Protein AF-A0A0K0FQ48-F1 (afdb_monomer)

Structure (mmCIF, N/CA/C/O backbone):
data_AF-A0A0K0FQ48-F1
#
_entry.id   AF-A0A0K0FQ48-F1
#
loop_
_atom_site.group_PDB
_atom_site.id
_atom_site.type_symbol
_atom_site.label_atom_id
_atom_site.label_alt_id
_atom_site.label_comp_id
_atom_site.label_asym_id
_atom_site.label_entity_id
_atom_site.label_seq_id
_atom_site.pdbx_PDB_ins_code
_atom_site.Cartn_x
_atom_site.Cartn_y
_atom_site.Cartn_z
_atom_site.occupancy
_atom_site.B_iso_or_equiv
_atom_site.auth_seq_id
_atom_site.auth_comp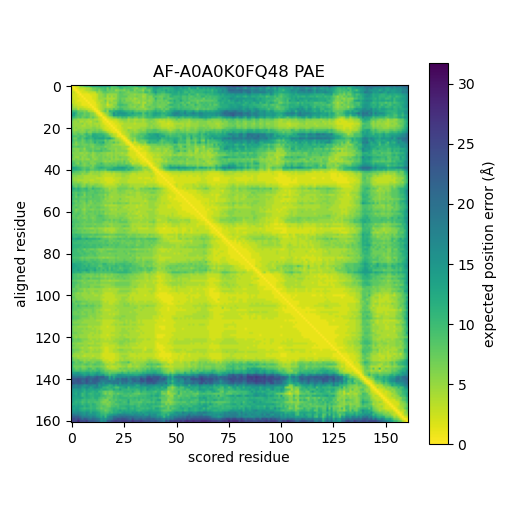_id
_atom_site.auth_asym_id
_atom_site.auth_atom_id
_atom_site.pdbx_PDB_model_num
ATOM 1 N N . MET A 1 1 ? -2.497 21.178 -16.251 1.00 57.34 1 MET A N 1
ATOM 2 C CA . MET A 1 1 ? -3.929 20.963 -16.575 1.00 57.34 1 MET A CA 1
ATOM 3 C C . MET A 1 1 ? -4.327 19.484 -16.532 1.00 57.34 1 MET A C 1
ATOM 5 O O . MET A 1 1 ? -5.265 19.163 -15.820 1.00 57.34 1 MET A O 1
ATOM 9 N N . PHE A 1 2 ? -3.605 18.572 -17.204 1.00 63.22 2 PHE A N 1
ATOM 10 C CA . PHE A 1 2 ? -3.933 17.132 -17.211 1.00 63.22 2 PHE A CA 1
ATOM 11 C C . PHE A 1 2 ? -3.853 16.454 -15.827 1.00 63.22 2 PHE A C 1
ATOM 13 O O . PHE A 1 2 ? -4.798 15.783 -15.430 1.00 63.22 2 PHE A O 1
ATOM 20 N N . GLN A 1 3 ? -2.781 16.683 -15.054 1.00 63.16 3 GLN A N 1
ATOM 21 C CA . GLN A 1 3 ? -2.635 16.107 -13.704 1.00 63.16 3 GLN A CA 1
ATOM 22 C C . GLN A 1 3 ? -3.753 16.550 -12.747 1.00 63.16 3 GLN A C 1
ATOM 24 O O . GLN A 1 3 ? -4.297 15.718 -12.036 1.00 63.16 3 GLN A O 1
ATOM 29 N N . VAL A 1 4 ? -4.143 17.830 -12.781 1.00 62.81 4 VAL A N 1
ATOM 30 C CA . VAL A 1 4 ? -5.239 18.371 -11.954 1.00 62.81 4 VAL A CA 1
ATOM 31 C C . VAL A 1 4 ? -6.559 17.673 -12.273 1.00 62.81 4 VAL A C 1
ATOM 33 O O . VAL A 1 4 ? -7.275 17.272 -11.365 1.00 62.81 4 VAL A O 1
ATOM 36 N N . ARG A 1 5 ? -6.856 17.451 -13.559 1.00 69.31 5 ARG A N 1
ATOM 37 C CA . ARG A 1 5 ? -8.058 16.718 -13.966 1.00 69.31 5 ARG A CA 1
ATOM 38 C C . ARG A 1 5 ? -8.032 15.257 -13.513 1.00 69.31 5 ARG A C 1
ATOM 40 O O . ARG A 1 5 ? -9.043 14.770 -13.031 1.00 69.31 5 ARG A O 1
ATOM 47 N N . CYS A 1 6 ? -6.876 14.596 -13.597 1.00 69.94 6 CYS A N 1
ATOM 48 C CA . CYS A 1 6 ? -6.720 13.227 -13.101 1.00 69.94 6 CYS A CA 1
ATOM 49 C C . CYS A 1 6 ? -6.952 13.135 -11.588 1.00 69.94 6 CYS A C 1
ATOM 51 O O . CYS A 1 6 ? -7.587 12.195 -11.132 1.00 69.94 6 CYS A O 1
ATOM 53 N N . ILE A 1 7 ? -6.452 14.106 -10.818 1.00 68.88 7 ILE A N 1
ATOM 54 C CA . ILE A 1 7 ? -6.664 14.172 -9.365 1.00 68.88 7 ILE A CA 1
ATOM 55 C C . ILE A 1 7 ? -8.152 14.359 -9.057 1.00 68.88 7 ILE A C 1
ATOM 57 O O . ILE A 1 7 ? -8.695 13.615 -8.251 1.00 68.88 7 ILE A O 1
ATOM 61 N N . ILE A 1 8 ? -8.828 15.287 -9.746 1.00 65.94 8 ILE A N 1
ATOM 62 C CA . ILE A 1 8 ? -10.273 15.510 -9.578 1.00 65.94 8 ILE A CA 1
ATOM 63 C C . ILE A 1 8 ? -11.059 14.231 -9.876 1.00 65.94 8 ILE A C 1
ATOM 65 O O . ILE A 1 8 ? -11.938 13.870 -9.100 1.00 65.94 8 ILE A O 1
ATOM 69 N N . GLU A 1 9 ? -10.738 13.527 -10.964 1.00 73.12 9 GLU A N 1
ATOM 70 C CA . GLU A 1 9 ? -11.396 12.263 -11.310 1.00 73.12 9 GLU A CA 1
ATOM 71 C C . GLU A 1 9 ? -11.110 11.167 -10.268 1.00 73.12 9 GLU A C 1
ATOM 73 O O . GLU A 1 9 ? -12.034 10.471 -9.865 1.00 73.12 9 GLU A O 1
ATOM 78 N N . LEU A 1 10 ? -9.876 11.058 -9.758 1.00 72.38 10 LEU A N 1
ATOM 79 C CA . LEU A 1 10 ? -9.510 10.091 -8.711 1.00 72.38 10 LEU A CA 1
ATOM 80 C C . LEU A 1 10 ? -10.203 10.346 -7.366 1.00 72.38 10 LEU A C 1
ATOM 82 O O . LEU A 1 10 ? -10.527 9.385 -6.669 1.00 72.38 10 LEU A O 1
ATOM 86 N N . ILE A 1 11 ? -10.414 11.614 -7.010 1.00 69.19 11 ILE A N 1
ATOM 87 C CA . ILE A 1 11 ? -11.143 12.013 -5.797 1.00 69.19 11 ILE A CA 1
ATOM 88 C C . ILE A 1 11 ? -12.652 11.811 -5.985 1.00 69.19 11 ILE A C 1
ATOM 90 O O . ILE A 1 11 ? -13.333 11.366 -5.067 1.00 69.19 11 ILE A O 1
ATOM 94 N N . SER A 1 12 ? -13.178 12.131 -7.171 1.00 70.38 12 SER A N 1
ATOM 95 C CA . SER A 1 12 ? -14.620 12.066 -7.453 1.00 70.38 12 SER A CA 1
ATOM 96 C C . SER A 1 12 ? -15.127 10.637 -7.653 1.00 70.38 12 SER A C 1
ATOM 98 O O . SER A 1 12 ? -16.304 10.369 -7.421 1.00 70.38 12 SER A O 1
ATOM 100 N N . ASP A 1 13 ? -14.268 9.723 -8.109 1.00 71.00 13 ASP A N 1
ATOM 101 C CA . ASP A 1 13 ? -14.624 8.325 -8.334 1.00 71.00 13 ASP A CA 1
ATOM 102 C C . ASP A 1 13 ? -14.425 7.489 -7.062 1.00 71.00 13 ASP A C 1
ATOM 104 O O . ASP A 1 13 ? -13.320 7.034 -6.745 1.00 71.00 13 ASP A O 1
ATOM 108 N N . VAL A 1 14 ? -15.522 7.300 -6.327 1.00 62.50 14 VAL A N 1
ATOM 109 C CA . VAL A 1 14 ? -15.552 6.536 -5.070 1.00 62.50 14 VAL A CA 1
ATOM 110 C C . VAL A 1 14 ? -15.706 5.026 -5.324 1.00 62.50 14 VAL A C 1
ATOM 112 O O . VAL A 1 14 ? -15.159 4.223 -4.572 1.00 62.50 14 VAL A O 1
ATOM 115 N N . ASP A 1 15 ? -16.361 4.626 -6.422 1.00 67.00 15 ASP A N 1
ATOM 116 C CA . ASP A 1 15 ? -16.745 3.223 -6.678 1.00 67.00 15 ASP A CA 1
ATOM 117 C C . ASP A 1 15 ? -16.064 2.596 -7.912 1.00 67.00 15 ASP A C 1
ATOM 119 O O . ASP A 1 15 ? -15.967 1.364 -8.057 1.00 67.00 15 ASP A O 1
ATOM 123 N N . GLY A 1 16 ? -15.564 3.418 -8.832 1.00 73.81 16 GLY A N 1
ATOM 124 C CA . GLY A 1 16 ? -14.989 2.979 -10.095 1.00 73.81 16 GLY A CA 1
ATOM 125 C C . GLY A 1 16 ? -13.526 2.549 -10.005 1.00 73.81 16 GLY A C 1
ATOM 126 O O . GLY A 1 16 ? -12.950 2.303 -8.944 1.00 73.81 16 GLY A O 1
ATOM 127 N N . SER A 1 17 ? -12.936 2.288 -11.167 1.00 78.56 17 SER A N 1
ATOM 128 C CA . SER A 1 17 ? -11.525 1.933 -11.314 1.00 78.56 17 SER A CA 1
ATOM 129 C C . SER A 1 17 ? -10.937 2.801 -12.408 1.00 78.56 17 SER A C 1
ATOM 131 O O . SER A 1 17 ? -11.395 2.754 -13.548 1.00 78.56 17 SER A O 1
ATOM 133 N N . ILE A 1 18 ? -9.897 3.558 -12.069 1.00 82.06 18 ILE A N 1
ATOM 134 C CA . ILE A 1 18 ? -9.271 4.508 -12.986 1.00 82.06 18 ILE A CA 1
ATOM 135 C C . ILE A 1 18 ? -7.975 3.918 -13.531 1.00 82.06 18 ILE A C 1
ATOM 137 O O . ILE A 1 18 ? -7.102 3.477 -12.782 1.00 82.06 18 ILE A O 1
ATOM 141 N N . PHE A 1 19 ? -7.838 3.934 -14.857 1.00 80.94 19 PHE A N 1
ATOM 142 C CA . PHE A 1 19 ? -6.597 3.580 -15.535 1.00 80.94 19 PHE A CA 1
ATOM 143 C C . PHE A 1 19 ? -5.895 4.842 -16.033 1.00 80.94 19 PHE A C 1
ATOM 145 O O . PHE A 1 19 ? -6.324 5.470 -17.000 1.00 80.94 19 PHE A O 1
ATOM 152 N N . LEU A 1 20 ? -4.799 5.210 -15.369 1.00 78.56 20 LEU A N 1
ATOM 153 C CA . LEU A 1 20 ? -4.059 6.428 -15.675 1.00 78.56 20 LEU A CA 1
ATOM 154 C C . LEU A 1 20 ? -2.898 6.155 -16.645 1.00 78.56 20 LEU A C 1
ATOM 156 O O . LEU A 1 20 ? -1.934 5.462 -16.310 1.00 78.56 20 LEU A O 1
ATOM 160 N N . ILE A 1 21 ? -2.948 6.770 -17.830 1.00 79.38 21 ILE A N 1
ATOM 161 C CA . ILE A 1 21 ? -1.842 6.777 -18.796 1.00 79.38 21 ILE A CA 1
ATOM 162 C C . ILE A 1 21 ? -1.225 8.172 -18.826 1.00 79.38 21 ILE A C 1
ATOM 164 O O . ILE A 1 21 ? -1.854 9.141 -19.236 1.00 79.38 21 ILE A O 1
ATOM 168 N N . VAL A 1 22 ? 0.041 8.258 -18.424 1.00 76.31 22 VAL A N 1
ATOM 169 C CA . VAL A 1 22 ? 0.830 9.497 -18.479 1.00 76.31 22 VAL A CA 1
ATOM 170 C C . VAL A 1 22 ? 2.112 9.233 -19.271 1.00 76.31 22 VAL A C 1
ATOM 172 O O . VAL A 1 22 ? 2.691 8.151 -19.099 1.00 76.31 22 VAL A O 1
ATOM 175 N N . PRO A 1 23 ? 2.606 10.170 -20.097 1.00 75.50 23 PRO A N 1
ATOM 176 C CA . PRO A 1 23 ? 3.935 10.078 -20.697 1.00 75.50 23 PRO A CA 1
ATOM 177 C C . PRO A 1 23 ? 5.045 9.884 -19.652 1.00 75.50 23 PRO A C 1
ATOM 179 O O . PRO A 1 23 ? 4.932 10.284 -18.493 1.00 75.50 23 PRO A O 1
ATOM 182 N N . THR A 1 24 ? 6.130 9.213 -20.030 1.00 70.12 24 THR A N 1
ATOM 183 C CA . THR A 1 24 ? 7.340 9.131 -19.195 1.00 70.12 24 THR A CA 1
ATOM 184 C C . THR A 1 24 ? 7.990 10.505 -19.041 1.00 70.12 24 THR A C 1
ATOM 186 O O . THR A 1 24 ? 7.975 11.293 -19.976 1.00 70.12 24 THR A O 1
ATOM 189 N N . GLY A 1 25 ? 8.569 10.786 -17.870 1.00 66.19 25 GLY A N 1
ATOM 190 C CA . GLY A 1 25 ? 9.168 12.091 -17.554 1.00 66.19 25 GLY A CA 1
ATOM 191 C C . GLY A 1 25 ? 8.208 13.065 -16.868 1.00 66.19 25 GLY A C 1
ATOM 192 O O . GLY A 1 25 ? 8.657 13.978 -16.189 1.00 66.19 25 GLY A O 1
ATOM 193 N N . THR A 1 26 ? 6.899 12.829 -16.948 1.00 67.19 26 THR A N 1
ATOM 194 C CA . THR A 1 26 ? 5.921 13.475 -16.066 1.00 67.19 26 THR A CA 1
ATOM 195 C C . THR A 1 26 ? 5.958 12.809 -14.688 1.00 67.19 26 THR A C 1
ATOM 197 O O . THR A 1 26 ? 6.085 11.583 -14.600 1.00 67.19 26 THR A O 1
ATOM 200 N N . GLU A 1 27 ? 5.830 13.587 -13.611 1.00 68.25 27 GLU A N 1
ATOM 201 C CA . GLU A 1 27 ? 5.703 13.069 -12.242 1.00 68.25 27 GLU A CA 1
ATOM 202 C C . GLU A 1 27 ? 4.388 12.291 -12.089 1.00 68.25 27 GLU A C 1
ATOM 204 O O . GLU A 1 27 ? 3.339 12.836 -11.746 1.00 68.25 27 GLU A O 1
ATOM 209 N N . LYS A 1 28 ? 4.430 10.994 -12.419 1.00 72.88 28 LYS A N 1
ATOM 210 C CA . LYS A 1 28 ? 3.277 10.085 -12.319 1.00 72.88 28 LYS A CA 1
ATOM 211 C C . LYS A 1 28 ? 2.930 9.731 -10.880 1.00 72.88 28 LYS A C 1
ATOM 213 O O . LYS A 1 28 ? 1.831 9.242 -10.657 1.00 72.88 28 LYS A O 1
ATOM 218 N N . SER A 1 29 ? 3.866 9.933 -9.951 1.00 70.94 29 SER A N 1
ATOM 219 C CA . SER A 1 29 ? 3.656 9.674 -8.533 1.00 70.94 29 SER A CA 1
ATOM 220 C C . SER A 1 29 ? 2.689 10.672 -7.911 1.00 70.94 29 SER A C 1
ATOM 222 O O . SER A 1 29 ? 1.765 10.282 -7.206 1.00 70.94 29 SER A O 1
ATOM 224 N N . LEU A 1 30 ? 2.829 11.947 -8.270 1.00 70.56 30 LEU A N 1
ATOM 225 C CA . LEU A 1 30 ? 2.093 13.052 -7.666 1.00 70.56 30 LEU A CA 1
ATOM 226 C C . LEU A 1 30 ? 0.561 12.853 -7.596 1.00 70.56 30 LEU A C 1
ATOM 228 O O . LEU A 1 30 ? 0.010 13.054 -6.517 1.00 70.56 30 LEU A O 1
ATOM 232 N N . PRO A 1 31 ? -0.152 12.422 -8.661 1.00 69.31 31 PRO A N 1
ATOM 233 C CA . PRO A 1 31 ? -1.607 12.304 -8.610 1.00 69.31 31 PRO A CA 1
ATOM 234 C C . PRO A 1 31 ? -2.112 11.305 -7.570 1.00 69.31 31 PRO A C 1
ATOM 236 O O . PRO A 1 31 ? -3.065 11.610 -6.865 1.00 69.31 31 PRO A O 1
ATOM 239 N N . TYR A 1 32 ? -1.490 10.129 -7.447 1.00 72.75 32 TYR A N 1
ATOM 240 C CA . TYR A 1 32 ? -1.969 9.132 -6.489 1.00 72.75 32 TYR A CA 1
ATOM 241 C C . TYR A 1 32 ? -1.476 9.406 -5.066 1.00 72.75 32 TYR A C 1
ATOM 243 O O . TYR A 1 32 ? -2.182 9.064 -4.127 1.00 72.75 32 TYR A O 1
ATOM 251 N N . LEU A 1 33 ? -0.322 10.064 -4.888 1.00 75.56 33 LEU A N 1
ATOM 252 C CA . LEU A 1 33 ? 0.122 10.513 -3.562 1.00 75.56 33 LEU A CA 1
ATOM 253 C C . LEU A 1 33 ? -0.797 11.609 -3.002 1.00 75.56 33 LEU A C 1
ATOM 255 O O . LEU A 1 33 ? -1.113 11.595 -1.819 1.00 75.56 33 LEU A O 1
ATOM 259 N N . LEU A 1 34 ? -1.267 12.529 -3.852 1.00 74.69 34 LEU A N 1
ATOM 260 C CA . LEU A 1 34 ? -2.236 13.551 -3.448 1.00 74.69 34 LEU A CA 1
ATOM 261 C C . LEU A 1 34 ? -3.610 12.956 -3.137 1.00 74.69 34 LEU A C 1
ATOM 263 O O . LEU A 1 34 ? -4.256 13.386 -2.195 1.00 74.69 34 LEU A O 1
ATOM 267 N N . VAL A 1 35 ? -4.047 11.942 -3.882 1.00 74.94 35 VAL A N 1
ATOM 268 C CA . VAL A 1 35 ? -5.320 11.264 -3.593 1.00 74.94 35 VAL A CA 1
ATOM 269 C C . VAL A 1 35 ? -5.264 10.540 -2.252 1.00 74.94 35 VAL A C 1
ATOM 271 O O . VAL A 1 35 ? -6.182 10.701 -1.464 1.00 74.94 35 VAL A O 1
ATOM 274 N N . THR A 1 36 ? -4.170 9.833 -1.950 1.00 75.38 36 THR A N 1
ATOM 275 C CA . THR A 1 36 ? -3.932 9.245 -0.619 1.00 75.38 36 THR A CA 1
ATOM 276 C C . THR A 1 36 ? -4.066 10.282 0.500 1.00 75.38 36 THR A C 1
ATOM 278 O O . THR A 1 36 ? -4.517 9.955 1.590 1.00 75.38 36 THR A O 1
ATOM 281 N N . LYS A 1 37 ? -3.688 11.539 0.240 1.00 74.12 37 LYS A N 1
ATOM 282 C CA . LYS A 1 37 ? -3.788 12.625 1.216 1.00 74.12 37 LYS A CA 1
ATOM 283 C C . LYS A 1 37 ? -5.220 13.074 1.496 1.00 74.12 37 LYS A C 1
ATOM 285 O O . LYS A 1 37 ? -5.547 13.349 2.643 1.00 74.12 37 LYS A O 1
ATOM 290 N N . GLU A 1 38 ? -6.061 13.119 0.472 1.00 73.56 38 GLU A N 1
ATOM 291 C CA . GLU A 1 38 ? -7.471 13.512 0.608 1.00 73.56 38 GLU A CA 1
ATOM 292 C C . GLU A 1 38 ? -8.334 12.413 1.257 1.00 73.56 38 GLU A C 1
ATOM 294 O O . GLU A 1 38 ? -9.471 12.654 1.653 1.00 73.56 38 GLU A O 1
ATOM 299 N N . GLU A 1 39 ? -7.805 11.195 1.390 1.00 72.56 39 GLU A N 1
ATOM 300 C CA . GLU A 1 39 ? -8.470 10.057 2.030 1.00 72.56 39 GLU A CA 1
ATOM 301 C C . GLU A 1 39 ? -8.345 10.108 3.553 1.00 72.56 39 GLU A C 1
ATOM 303 O O . GLU A 1 39 ? -7.869 9.167 4.188 1.00 72.56 39 GLU A O 1
ATOM 308 N N . GLU A 1 40 ? -8.781 11.223 4.142 1.00 69.31 40 GLU A N 1
ATOM 309 C CA . GLU A 1 40 ? -8.723 11.446 5.582 1.00 69.31 40 GLU A CA 1
ATOM 310 C C . GLU A 1 40 ? -9.282 10.232 6.345 1.00 69.31 40 GLU A C 1
ATOM 312 O O . GLU A 1 40 ? -10.394 9.757 6.097 1.00 69.31 40 GLU A O 1
ATOM 317 N N . VAL A 1 41 ? -8.498 9.729 7.307 1.00 80.38 41 VAL A N 1
ATOM 318 C CA . VAL A 1 41 ? -8.858 8.597 8.181 1.00 80.38 41 VAL A CA 1
ATOM 319 C C . VAL A 1 41 ? -8.888 7.230 7.468 1.00 80.38 41 VAL A C 1
ATOM 321 O O . VAL A 1 41 ? -9.291 6.244 8.077 1.00 80.38 41 VAL A O 1
ATOM 324 N N . LYS A 1 42 ? -8.427 7.104 6.217 1.00 88.88 42 LYS A N 1
ATOM 325 C CA . LYS A 1 42 ? -8.253 5.805 5.541 1.00 88.88 42 LYS A CA 1
ATOM 326 C C . LYS A 1 42 ? -6.831 5.631 5.000 1.00 88.88 42 LYS A C 1
ATOM 328 O O . LYS A 1 42 ? -6.070 6.577 4.883 1.00 88.88 42 LYS A O 1
ATOM 333 N N . ILE A 1 43 ? -6.477 4.390 4.675 1.00 90.75 43 ILE A N 1
ATOM 334 C CA . ILE A 1 43 ? -5.151 4.002 4.193 1.00 90.75 43 ILE A CA 1
ATOM 335 C C . ILE A 1 43 ? -5.237 3.474 2.767 1.00 90.75 43 ILE A C 1
ATOM 337 O O . ILE A 1 43 ? -6.011 2.561 2.457 1.00 90.75 43 ILE A O 1
ATOM 341 N N . SER A 1 44 ? -4.361 4.001 1.918 1.00 91.12 44 SER A N 1
ATOM 342 C CA . SER A 1 44 ? -4.131 3.519 0.557 1.00 91.12 44 SER A CA 1
ATOM 343 C C . SER A 1 44 ? -2.987 2.501 0.495 1.00 91.12 44 SER A C 1
ATOM 345 O O . SER A 1 44 ? -1.950 2.664 1.141 1.00 91.12 44 SER A O 1
ATOM 347 N N . VAL A 1 45 ? -3.141 1.449 -0.315 1.00 92.12 45 VAL A N 1
ATOM 348 C CA . VAL A 1 45 ? -2.107 0.419 -0.527 1.00 92.12 45 VAL A CA 1
ATOM 349 C C . VAL A 1 45 ? -1.473 0.598 -1.904 1.00 92.12 45 VAL A C 1
ATOM 351 O O . VAL A 1 45 ? -2.115 0.380 -2.932 1.00 92.12 45 VAL A O 1
ATOM 354 N N . ILE A 1 46 ? -0.193 0.960 -1.928 1.00 91.12 46 ILE A N 1
ATOM 355 C CA . ILE A 1 46 ? 0.593 1.224 -3.133 1.00 91.12 46 ILE A CA 1
ATOM 356 C C . ILE A 1 46 ? 1.473 0.012 -3.447 1.00 91.12 46 ILE A C 1
ATOM 358 O O . ILE A 1 46 ? 2.335 -0.384 -2.662 1.00 91.12 46 ILE A O 1
ATOM 362 N N . ILE A 1 47 ? 1.271 -0.573 -4.626 1.00 90.44 47 ILE A N 1
ATOM 363 C CA . ILE A 1 47 ? 1.953 -1.783 -5.085 1.00 90.44 47 ILE A CA 1
ATOM 364 C C . ILE A 1 47 ? 2.848 -1.432 -6.271 1.00 90.44 47 ILE A C 1
ATOM 366 O O . ILE A 1 47 ? 2.371 -1.037 -7.341 1.00 90.44 47 ILE A O 1
ATOM 370 N N . VAL A 1 48 ? 4.155 -1.628 -6.097 1.00 88.56 48 VAL A N 1
ATOM 371 C CA . VAL A 1 48 ? 5.167 -1.266 -7.100 1.00 88.56 48 VAL A CA 1
ATOM 372 C C . VAL A 1 48 ? 6.054 -2.442 -7.514 1.00 88.56 48 VAL A C 1
ATOM 374 O O . VAL A 1 48 ? 6.315 -3.351 -6.721 1.00 88.56 48 VAL A O 1
ATOM 377 N N . PRO A 1 49 ? 6.578 -2.452 -8.755 1.00 85.12 49 PRO A N 1
ATOM 378 C CA . PRO A 1 49 ? 7.253 -3.626 -9.296 1.00 85.12 49 PRO A CA 1
ATOM 379 C C . PRO A 1 49 ? 8.704 -3.781 -8.830 1.00 85.12 49 PRO A C 1
ATOM 381 O O . PRO A 1 49 ? 9.342 -4.774 -9.168 1.00 85.12 49 PRO A O 1
ATOM 384 N N . SER A 1 50 ? 9.275 -2.815 -8.111 1.00 84.81 50 SER A N 1
ATOM 385 C CA . SER A 1 50 ? 10.669 -2.896 -7.675 1.00 84.81 50 SER A CA 1
ATOM 386 C C . SER A 1 50 ? 10.917 -2.129 -6.383 1.00 84.81 50 SER A C 1
ATOM 388 O O . SER A 1 50 ? 10.244 -1.146 -6.080 1.00 84.81 50 SER A O 1
ATOM 390 N N . LEU A 1 51 ? 11.939 -2.557 -5.640 1.00 84.38 51 LEU A N 1
ATOM 391 C CA . LEU A 1 51 ? 12.359 -1.917 -4.390 1.00 84.38 51 LEU A CA 1
ATOM 392 C C . LEU A 1 51 ? 12.881 -0.488 -4.605 1.00 84.38 51 LEU A C 1
ATOM 394 O O . LEU A 1 51 ? 12.700 0.366 -3.746 1.00 84.38 51 LEU A O 1
ATOM 398 N N . ASN A 1 52 ? 13.486 -0.204 -5.762 1.00 84.94 52 ASN A N 1
ATOM 399 C CA . ASN A 1 52 ? 13.946 1.148 -6.093 1.00 84.94 52 ASN A CA 1
ATOM 400 C C . ASN A 1 52 ? 12.773 2.132 -6.217 1.00 84.94 52 ASN A C 1
ATOM 402 O O . ASN A 1 52 ? 12.923 3.303 -5.887 1.00 84.94 52 ASN A O 1
ATOM 406 N N . LEU A 1 53 ? 11.607 1.663 -6.674 1.00 84.44 53 LEU A N 1
ATOM 407 C CA . LEU A 1 53 ? 10.404 2.492 -6.738 1.00 84.44 53 LEU A CA 1
ATOM 408 C C . LEU A 1 53 ? 9.777 2.706 -5.359 1.00 84.44 53 LEU A C 1
ATOM 410 O O . LEU A 1 53 ? 9.256 3.788 -5.125 1.00 84.44 53 LEU A O 1
ATOM 414 N N . ILE A 1 54 ? 9.885 1.735 -4.443 1.00 84.56 54 ILE A N 1
ATOM 415 C CA . ILE A 1 54 ? 9.468 1.924 -3.043 1.00 84.56 54 ILE A CA 1
ATOM 416 C C . ILE A 1 54 ? 10.240 3.081 -2.415 1.00 84.56 54 ILE A C 1
ATOM 418 O O . ILE A 1 54 ? 9.617 4.015 -1.929 1.00 84.56 54 ILE A O 1
ATOM 422 N N . LYS A 1 55 ? 11.575 3.063 -2.509 1.00 84.75 55 LYS A N 1
ATOM 423 C CA . LYS A 1 55 ? 12.418 4.132 -1.951 1.00 84.75 55 LYS A CA 1
ATOM 424 C C . LYS A 1 55 ? 12.048 5.505 -2.495 1.00 84.75 55 LYS A C 1
ATOM 426 O O . LYS A 1 55 ? 11.963 6.471 -1.755 1.00 84.75 55 LYS A O 1
ATOM 431 N N . ARG A 1 56 ? 11.784 5.578 -3.799 1.00 83.88 56 ARG A N 1
ATOM 432 C CA . ARG A 1 56 ? 11.376 6.828 -4.438 1.00 83.88 56 ARG A CA 1
ATOM 433 C C . ARG A 1 56 ? 10.022 7.328 -3.922 1.00 83.88 56 ARG A C 1
ATOM 435 O O . ARG A 1 56 ? 9.849 8.528 -3.769 1.00 83.88 56 ARG A O 1
ATOM 442 N N . ILE A 1 57 ? 9.079 6.425 -3.652 1.00 81.12 57 ILE A N 1
ATOM 443 C CA . ILE A 1 57 ? 7.793 6.780 -3.038 1.00 81.12 57 ILE A CA 1
ATOM 444 C C . ILE A 1 57 ? 7.994 7.270 -1.606 1.00 81.12 57 ILE A C 1
ATOM 446 O O . ILE A 1 57 ? 7.404 8.284 -1.258 1.00 81.12 57 ILE A O 1
ATOM 450 N N . GLU A 1 58 ? 8.832 6.604 -0.807 1.00 84.56 58 GLU A N 1
ATOM 451 C CA . GLU A 1 58 ? 9.179 7.079 0.540 1.00 84.56 58 GLU A CA 1
ATOM 452 C C . GLU A 1 58 ? 9.746 8.500 0.478 1.00 84.56 58 GLU A C 1
ATOM 454 O O . GLU A 1 58 ? 9.231 9.393 1.138 1.00 84.56 58 GLU A O 1
ATOM 459 N N . GLU A 1 59 ? 10.738 8.739 -0.386 1.00 86.06 59 GLU A N 1
ATOM 460 C CA . GLU A 1 59 ? 11.338 10.063 -0.581 1.00 86.06 59 GLU A CA 1
ATOM 461 C C . GLU A 1 59 ? 10.305 11.121 -0.997 1.00 86.06 59 GLU A C 1
ATOM 463 O O . GLU A 1 59 ? 10.356 12.256 -0.522 1.00 86.06 59 GLU A O 1
ATOM 468 N N . ASP A 1 60 ? 9.376 10.777 -1.891 1.00 84.00 60 ASP A N 1
ATOM 469 C CA . ASP A 1 60 ? 8.335 11.695 -2.354 1.00 84.00 60 ASP A CA 1
ATOM 470 C C . ASP A 1 60 ? 7.272 11.968 -1.271 1.00 84.00 60 ASP A C 1
ATOM 472 O O . ASP A 1 60 ? 6.809 13.102 -1.154 1.00 84.00 60 ASP A O 1
ATOM 476 N N . LEU A 1 61 ? 6.930 10.974 -0.445 1.00 82.69 61 LEU A N 1
ATOM 477 C CA . LEU A 1 61 ? 5.998 11.109 0.682 1.00 82.69 61 LEU A CA 1
ATOM 478 C C . LEU A 1 61 ? 6.601 11.908 1.841 1.00 82.69 61 LEU A C 1
ATOM 480 O O . LEU A 1 61 ? 5.947 12.797 2.387 1.00 82.69 61 LEU A O 1
ATOM 484 N N . THR A 1 62 ? 7.877 11.683 2.163 1.00 84.75 62 THR A N 1
ATOM 485 C CA . THR A 1 62 ? 8.577 12.458 3.195 1.00 84.75 62 THR A CA 1
ATOM 486 C C . THR A 1 62 ? 8.623 13.946 2.843 1.00 84.75 62 THR A C 1
ATOM 488 O O . THR A 1 62 ? 8.439 14.785 3.720 1.00 84.75 62 THR A O 1
ATOM 491 N N . LYS A 1 63 ? 8.785 14.310 1.559 1.00 85.44 63 LYS A N 1
ATOM 492 C CA . LYS A 1 63 ? 8.764 15.723 1.116 1.00 85.44 63 LYS A CA 1
ATOM 493 C C . LYS A 1 63 ? 7.442 16.435 1.411 1.00 85.44 63 LYS A C 1
ATOM 495 O O . LYS A 1 63 ? 7.432 17.660 1.502 1.00 85.44 63 LYS A O 1
ATOM 500 N N . ILE A 1 64 ? 6.342 15.692 1.527 1.00 81.81 64 ILE A N 1
ATOM 501 C CA . ILE A 1 64 ? 5.007 16.235 1.808 1.00 81.81 64 ILE A CA 1
ATOM 502 C C . ILE A 1 64 ? 4.546 15.966 3.251 1.00 81.81 64 ILE A C 1
ATOM 504 O O . ILE A 1 64 ? 3.374 16.195 3.549 1.00 81.81 64 ILE A O 1
ATOM 508 N N . ASN A 1 65 ? 5.461 15.537 4.135 1.00 83.31 65 ASN A N 1
ATOM 509 C CA . ASN A 1 65 ? 5.209 15.142 5.528 1.00 83.31 65 ASN A CA 1
ATOM 510 C C . ASN A 1 65 ? 4.154 14.030 5.671 1.00 83.31 65 ASN A C 1
ATOM 512 O O . ASN A 1 65 ? 3.307 14.102 6.556 1.00 83.31 65 ASN A O 1
ATOM 516 N N . TYR A 1 66 ? 4.192 13.041 4.776 1.00 85.19 66 TYR A N 1
ATOM 517 C CA . TYR A 1 66 ? 3.354 11.843 4.850 1.00 85.19 66 TYR A CA 1
ATOM 518 C C . TYR A 1 66 ? 4.163 10.648 5.345 1.00 85.19 66 TYR A C 1
ATOM 520 O O . TYR A 1 66 ? 5.271 10.393 4.861 1.00 85.19 66 TYR A O 1
ATOM 528 N N . GLU A 1 67 ? 3.571 9.884 6.256 1.00 88.25 67 GLU A N 1
ATOM 529 C CA . GLU A 1 67 ? 4.170 8.685 6.826 1.00 88.25 67 GLU A CA 1
ATOM 530 C C . GLU A 1 67 ? 3.696 7.442 6.070 1.00 88.25 67 GLU A C 1
ATOM 532 O O . GLU A 1 67 ? 2.506 7.212 5.838 1.00 88.25 67 GLU A O 1
ATOM 537 N N . SER A 1 68 ? 4.652 6.606 5.666 1.00 88.94 68 SER A N 1
ATOM 538 C CA . SER A 1 68 ? 4.371 5.397 4.892 1.00 88.94 68 SER A CA 1
ATOM 539 C C . SER A 1 68 ? 4.896 4.159 5.594 1.00 88.94 68 SER A C 1
ATOM 541 O O . SER A 1 68 ? 6.052 4.100 6.017 1.00 88.94 68 SER A O 1
ATOM 543 N N . LEU A 1 69 ? 4.055 3.132 5.684 1.00 91.81 69 LEU A N 1
ATOM 544 C CA . LEU A 1 69 ? 4.482 1.826 6.154 1.00 91.81 69 LEU A CA 1
ATOM 545 C C . LEU A 1 69 ? 5.011 1.004 4.981 1.00 91.81 69 LEU A C 1
ATOM 547 O O . LEU A 1 69 ? 4.251 0.568 4.114 1.00 91.81 69 LEU A O 1
ATOM 551 N N . ILE A 1 70 ? 6.309 0.711 4.985 1.00 91.19 70 ILE A N 1
ATOM 552 C CA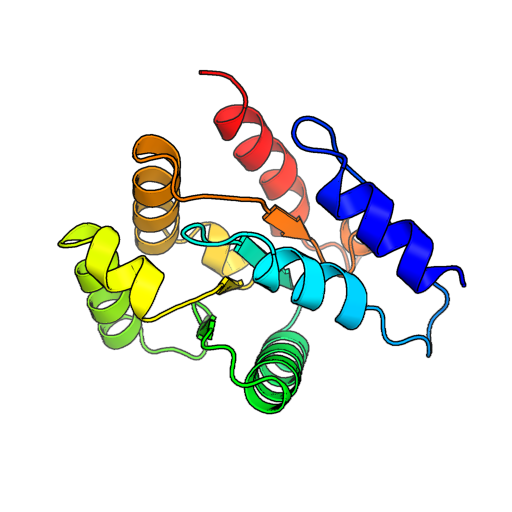 . ILE A 1 70 ? 6.904 -0.156 3.969 1.00 91.19 70 ILE A CA 1
ATOM 553 C C . ILE A 1 70 ? 6.864 -1.624 4.390 1.00 91.19 70 ILE A C 1
ATOM 555 O O . ILE A 1 70 ? 7.517 -2.054 5.341 1.00 91.19 70 ILE A O 1
ATOM 559 N N . LEU A 1 71 ? 6.136 -2.423 3.612 1.00 91.19 71 LEU A N 1
ATOM 560 C CA . LEU A 1 71 ? 6.014 -3.872 3.754 1.00 91.19 71 LEU A CA 1
ATOM 561 C C . LEU A 1 71 ? 6.653 -4.549 2.542 1.00 91.19 71 LEU A C 1
ATOM 563 O O . LEU A 1 71 ? 5.971 -5.060 1.653 1.00 91.19 71 LEU A O 1
ATOM 567 N N . CYS A 1 72 ? 7.985 -4.529 2.484 1.00 88.06 72 CYS A N 1
ATOM 568 C CA . CYS A 1 72 ? 8.745 -5.160 1.409 1.00 88.06 72 CYS A CA 1
ATOM 569 C C . CYS A 1 72 ? 9.827 -6.120 1.932 1.00 88.06 72 CYS A C 1
ATOM 571 O O . CYS A 1 72 ? 10.037 -6.263 3.138 1.00 88.06 72 CYS A O 1
ATOM 573 N N . SER A 1 73 ? 10.512 -6.818 1.022 1.00 85.31 73 SER A N 1
ATOM 574 C CA . SER A 1 73 ? 11.467 -7.878 1.375 1.00 85.31 73 SER A CA 1
ATOM 575 C C . SER A 1 73 ? 12.734 -7.378 2.074 1.00 85.31 73 SER A C 1
ATOM 577 O O . SER A 1 73 ? 13.455 -8.188 2.645 1.00 85.31 73 SER A O 1
ATOM 579 N N . THR A 1 74 ? 13.027 -6.075 2.028 1.00 86.12 74 THR A N 1
ATOM 580 C CA . THR A 1 74 ? 14.168 -5.483 2.746 1.00 86.12 74 THR A CA 1
ATOM 581 C C . THR A 1 74 ? 13.886 -5.305 4.235 1.00 86.12 74 THR A C 1
ATOM 583 O O . THR A 1 74 ? 14.824 -5.168 5.018 1.00 86.12 74 THR A O 1
ATOM 586 N N . VAL A 1 75 ? 12.614 -5.327 4.647 1.00 86.19 75 VAL A N 1
ATOM 587 C CA . VAL A 1 75 ? 12.227 -5.255 6.055 1.00 86.19 75 VAL A CA 1
ATOM 588 C C . VAL A 1 75 ? 12.331 -6.657 6.664 1.00 86.19 75 VAL A C 1
ATOM 590 O O . VAL A 1 75 ? 11.648 -7.573 6.189 1.00 86.19 75 VAL A O 1
ATOM 593 N N . PRO A 1 76 ? 13.147 -6.852 7.721 1.00 89.25 76 PRO A N 1
ATOM 594 C CA . PRO A 1 76 ? 13.269 -8.144 8.387 1.00 89.25 76 PRO A CA 1
ATOM 595 C C . PRO A 1 76 ? 11.909 -8.676 8.836 1.00 89.25 76 PRO A C 1
ATOM 597 O O . PRO A 1 76 ? 11.072 -7.913 9.322 1.00 89.25 76 PRO A O 1
ATOM 600 N N . LYS A 1 77 ? 11.699 -9.991 8.716 1.00 85.81 77 LYS A N 1
ATOM 601 C CA . LYS A 1 77 ? 10.400 -10.630 8.978 1.00 85.81 77 LYS A CA 1
ATOM 602 C C . LYS A 1 77 ? 9.858 -10.321 10.376 1.00 85.81 77 LYS A C 1
ATOM 604 O O . LYS A 1 77 ? 8.687 -9.981 10.503 1.00 85.81 77 LYS A O 1
ATOM 609 N N . ASP A 1 78 ? 10.707 -10.348 11.402 1.00 88.44 78 ASP A N 1
ATOM 610 C CA . ASP A 1 78 ? 10.291 -10.051 12.779 1.00 88.44 78 ASP A CA 1
ATOM 611 C C . ASP A 1 78 ? 9.876 -8.589 12.959 1.00 88.44 78 ASP A C 1
ATOM 613 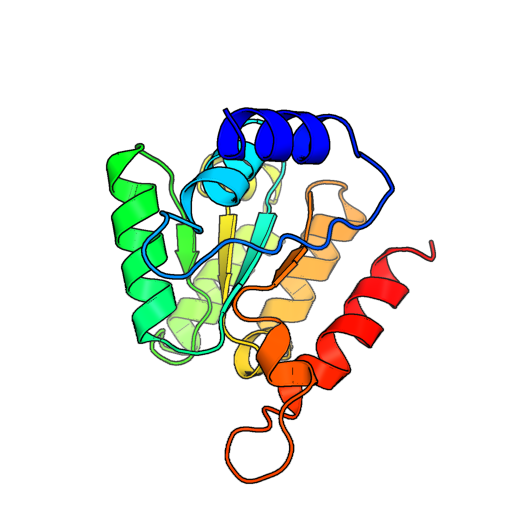O O . ASP A 1 78 ? 8.882 -8.297 13.624 1.00 88.44 78 ASP A O 1
ATOM 617 N N . LYS A 1 79 ? 10.602 -7.660 12.323 1.00 88.56 79 LYS A N 1
ATOM 618 C CA . LYS A 1 79 ? 10.244 -6.236 12.318 1.00 88.56 79 LYS A CA 1
ATOM 619 C C . LYS A 1 79 ? 8.918 -6.025 11.591 1.00 88.56 79 LYS A C 1
ATOM 621 O O . LYS A 1 79 ? 8.046 -5.346 12.121 1.00 88.56 79 LYS A O 1
ATOM 626 N N . ARG A 1 80 ? 8.748 -6.647 10.420 1.00 90.06 80 ARG A N 1
ATOM 627 C CA . ARG A 1 80 ? 7.510 -6.588 9.635 1.00 90.06 80 ARG A CA 1
ATOM 628 C C . ARG A 1 80 ? 6.320 -7.100 10.442 1.00 90.06 80 ARG A C 1
ATOM 630 O O . ARG A 1 80 ? 5.315 -6.406 10.533 1.00 90.06 80 ARG A O 1
ATOM 637 N N . ARG A 1 81 ? 6.460 -8.262 11.085 1.00 87.62 81 ARG A N 1
ATOM 638 C CA . ARG A 1 81 ? 5.411 -8.838 11.930 1.00 87.62 81 ARG A CA 1
ATOM 639 C C . ARG A 1 81 ? 5.032 -7.906 13.074 1.00 87.62 81 ARG A C 1
ATOM 641 O O . ARG A 1 81 ? 3.852 -7.680 13.274 1.00 87.62 81 ARG A O 1
ATOM 648 N N . ARG A 1 82 ? 6.005 -7.307 13.770 1.00 89.00 82 ARG A N 1
ATOM 649 C CA . ARG A 1 82 ? 5.729 -6.329 14.840 1.00 89.00 82 ARG A CA 1
ATOM 650 C C . ARG A 1 82 ? 4.958 -5.106 14.336 1.00 89.00 82 ARG A C 1
ATOM 652 O O . ARG A 1 82 ? 4.033 -4.665 15.007 1.00 89.00 82 ARG A O 1
ATOM 659 N N . LEU A 1 83 ? 5.329 -4.566 13.174 1.00 88.19 83 LEU A N 1
ATOM 660 C CA . LEU A 1 83 ? 4.630 -3.425 12.567 1.00 88.19 83 LEU A CA 1
ATOM 661 C C . LEU A 1 83 ? 3.189 -3.789 12.189 1.00 88.19 83 LEU A C 1
ATOM 663 O O . LEU A 1 83 ? 2.271 -3.021 12.451 1.00 88.19 83 LEU A O 1
ATOM 667 N N . ILE A 1 84 ? 2.993 -4.987 11.639 1.00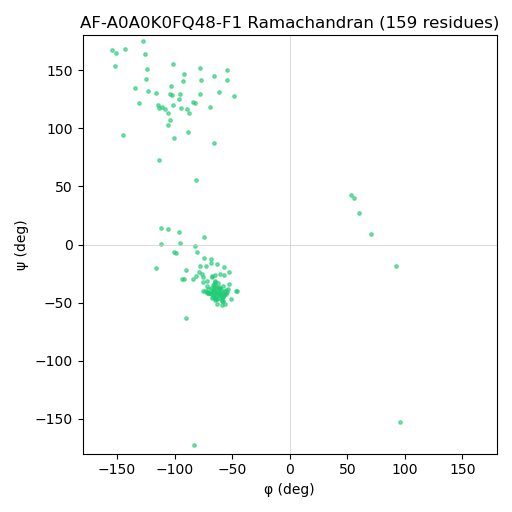 88.50 84 ILE A N 1
ATOM 668 C CA . ILE A 1 84 ? 1.672 -5.520 11.307 1.00 88.50 84 ILE A CA 1
ATOM 669 C C . ILE A 1 84 ? 0.837 -5.737 12.572 1.00 88.50 84 ILE A C 1
ATOM 671 O O . ILE A 1 84 ? -0.298 -5.279 12.621 1.00 88.50 84 ILE A O 1
ATOM 675 N N . SER A 1 85 ? 1.395 -6.364 13.612 1.00 88.25 85 SER A N 1
ATOM 676 C CA . SER A 1 85 ? 0.702 -6.614 14.882 1.00 88.25 85 SER A CA 1
ATOM 677 C C . SER A 1 85 ? 0.144 -5.335 15.499 1.00 88.25 85 SER A C 1
ATOM 679 O O . SER A 1 85 ? -1.009 -5.336 15.911 1.00 88.25 85 SER A O 1
ATOM 681 N N . LYS A 1 86 ? 0.888 -4.220 15.461 1.00 84.38 86 LYS A N 1
ATOM 682 C CA . LYS A 1 86 ? 0.372 -2.913 15.905 1.00 84.38 86 LYS A CA 1
ATOM 683 C C . LYS A 1 86 ? -0.899 -2.495 15.158 1.00 84.38 86 LYS A C 1
ATOM 685 O O . LYS A 1 86 ? -1.846 -2.018 15.776 1.00 84.38 86 LYS A O 1
ATOM 690 N N . GLY A 1 87 ? -0.916 -2.683 13.837 1.00 82.06 87 GLY A N 1
ATOM 691 C CA . GLY A 1 87 ? -2.076 -2.378 12.999 1.00 82.06 87 GLY A CA 1
ATOM 692 C C . GLY A 1 87 ? -3.277 -3.275 13.273 1.00 82.06 87 GLY A C 1
ATOM 693 O O . GLY A 1 87 ? -4.413 -2.815 13.229 1.00 82.06 87 GLY A O 1
ATOM 694 N N . ILE A 1 88 ? -3.019 -4.539 13.608 1.00 84.56 88 ILE A N 1
ATOM 695 C CA . ILE A 1 88 ? -4.043 -5.519 13.979 1.00 84.56 88 ILE A CA 1
ATOM 696 C C . ILE A 1 88 ? -4.637 -5.213 15.361 1.00 84.56 88 ILE A C 1
ATOM 698 O O . ILE A 1 88 ? -5.846 -5.324 15.543 1.00 84.56 88 ILE A O 1
ATOM 702 N N . GLU A 1 89 ? -3.801 -4.830 16.328 1.00 88.81 89 GLU A N 1
ATOM 703 C CA . GLU A 1 89 ? -4.209 -4.542 17.709 1.00 88.81 89 GLU A CA 1
ATOM 704 C C . GLU A 1 89 ? -5.035 -3.256 17.826 1.00 88.81 89 GLU A C 1
ATOM 706 O O . GLU A 1 89 ? -6.020 -3.223 18.561 1.00 88.81 89 GLU A O 1
ATOM 711 N N . SER A 1 90 ? -4.648 -2.195 17.109 1.00 89.94 90 SER A N 1
ATOM 712 C CA . SER A 1 90 ? -5.374 -0.923 17.118 1.00 89.94 90 SER A CA 1
ATOM 713 C C . SER A 1 90 ? -5.337 -0.246 15.755 1.00 89.94 90 SER A C 1
ATOM 715 O O . SER A 1 90 ? -4.442 0.547 15.445 1.00 89.94 90 SER A O 1
ATOM 717 N N . VAL A 1 91 ? -6.381 -0.492 14.964 1.00 88.62 91 VAL A N 1
ATOM 718 C CA . VAL A 1 91 ? -6.523 0.127 13.642 1.00 88.62 91 VAL A CA 1
ATOM 719 C C . VAL A 1 91 ? -6.607 1.654 13.746 1.00 88.62 91 VAL A C 1
ATOM 721 O O . VAL A 1 91 ? -5.989 2.362 12.960 1.00 88.62 91 VAL A O 1
ATOM 724 N N . HIS A 1 92 ? -7.284 2.186 14.768 1.00 87.81 92 HIS A N 1
ATOM 725 C CA . HIS A 1 92 ? -7.398 3.634 14.981 1.00 87.81 92 HIS A CA 1
ATOM 726 C C . HIS A 1 92 ? -6.070 4.323 15.308 1.00 87.81 92 HIS A C 1
ATOM 728 O O . HIS A 1 92 ? -5.884 5.485 14.956 1.00 87.81 92 HIS A O 1
ATOM 734 N N . THR A 1 93 ? -5.162 3.647 16.014 1.00 88.06 93 THR A N 1
ATOM 735 C CA . THR A 1 93 ? -3.814 4.183 16.248 1.00 88.06 93 THR A CA 1
ATOM 736 C C . THR A 1 93 ? -2.995 4.093 14.967 1.00 88.06 93 THR A C 1
ATOM 738 O O . THR A 1 93 ? -2.290 5.031 14.616 1.00 88.06 93 THR A O 1
ATOM 741 N N . PHE A 1 94 ? -3.141 2.989 14.241 1.00 89.62 94 PHE A N 1
ATOM 742 C CA . PHE A 1 94 ? -2.413 2.720 13.010 1.00 89.62 94 PHE A CA 1
ATOM 743 C C . PHE A 1 94 ? -2.691 3.746 11.906 1.00 89.62 94 PHE A C 1
ATOM 745 O O . PHE A 1 94 ? -1.746 4.282 11.339 1.00 89.62 94 PHE A O 1
ATOM 752 N N . ILE A 1 95 ? -3.958 4.096 11.664 1.00 88.75 95 ILE A N 1
ATOM 753 C CA . ILE A 1 95 ? -4.345 5.125 10.677 1.00 88.75 95 ILE A CA 1
ATOM 754 C C . ILE A 1 95 ? -3.938 6.553 11.068 1.00 88.75 95 ILE A C 1
ATOM 756 O O . ILE A 1 95 ? -4.041 7.459 10.252 1.00 88.75 95 ILE A O 1
ATOM 760 N N . LYS A 1 96 ? -3.525 6.780 12.322 1.00 87.88 96 LYS A N 1
ATOM 761 C CA . LYS A 1 96 ? -2.949 8.061 12.763 1.00 87.88 96 LYS A CA 1
ATOM 762 C C . LYS A 1 96 ? -1.433 8.104 12.595 1.00 87.88 96 LYS A C 1
ATOM 764 O O . LYS A 1 96 ? -0.863 9.187 12.613 1.00 87.88 96 LYS A O 1
ATOM 769 N N . GLU A 1 97 ? -0.790 6.940 12.529 1.00 89.19 97 GLU A N 1
ATOM 770 C CA . GLU A 1 97 ? 0.663 6.805 12.396 1.00 89.19 97 GLU A CA 1
ATOM 771 C C . GLU A 1 97 ? 1.083 6.678 10.928 1.00 89.19 97 GLU A C 1
ATOM 773 O O . GLU A 1 97 ? 2.184 7.092 10.584 1.00 89.19 97 GLU A O 1
ATOM 778 N N . TYR A 1 98 ? 0.224 6.118 10.069 1.00 90.12 98 TYR A N 1
ATOM 779 C CA . TYR A 1 98 ? 0.534 5.859 8.665 1.00 90.12 98 TYR A CA 1
ATOM 780 C C . TYR A 1 98 ? -0.603 6.291 7.742 1.00 90.12 98 TYR A C 1
ATOM 782 O O . TYR A 1 98 ? -1.756 5.912 7.947 1.00 90.12 98 TYR A O 1
ATOM 790 N N . ASP A 1 99 ? -0.240 6.975 6.661 1.00 87.81 99 ASP A N 1
ATOM 791 C CA . ASP A 1 99 ? -1.164 7.429 5.619 1.00 87.81 99 ASP A CA 1
ATOM 792 C C . ASP A 1 99 ? -1.305 6.402 4.483 1.00 87.81 99 ASP A C 1
ATOM 794 O O . ASP A 1 99 ? -2.332 6.288 3.810 1.00 87.81 99 ASP A O 1
ATOM 798 N N . CYS A 1 100 ? -0.249 5.624 4.233 1.00 91.12 100 CYS A N 1
ATOM 799 C CA . CYS A 1 100 ? -0.267 4.595 3.199 1.00 91.12 100 CYS A CA 1
ATOM 800 C C . CYS A 1 100 ? 0.646 3.412 3.499 1.00 91.12 100 CYS A C 1
ATOM 802 O O . CYS A 1 100 ? 1.547 3.465 4.337 1.00 91.12 100 CYS A O 1
ATOM 804 N N . ILE A 1 101 ? 0.418 2.329 2.758 1.00 92.62 101 ILE A N 1
ATOM 805 C CA . ILE A 1 101 ? 1.238 1.122 2.791 1.00 92.62 101 ILE A CA 1
ATOM 806 C C . ILE A 1 101 ? 1.928 0.960 1.440 1.00 92.62 101 ILE A C 1
ATOM 808 O O . ILE A 1 101 ? 1.265 0.785 0.419 1.00 92.62 101 ILE A O 1
ATOM 812 N N . GLY A 1 102 ? 3.259 0.954 1.432 1.00 92.19 102 GLY A N 1
ATOM 813 C CA . GLY A 1 102 ? 4.062 0.632 0.255 1.00 92.19 102 GLY A CA 1
ATOM 814 C C . GLY A 1 102 ? 4.489 -0.836 0.258 1.00 92.19 102 GLY A C 1
ATOM 815 O O . GLY A 1 102 ? 5.118 -1.308 1.206 1.00 92.19 102 GLY A O 1
ATOM 816 N N . THR A 1 103 ? 4.189 -1.581 -0.805 1.00 92.69 103 THR A N 1
ATOM 817 C CA . THR A 1 103 ? 4.565 -2.999 -0.913 1.00 92.69 103 THR A CA 1
ATOM 818 C C . THR A 1 103 ? 4.966 -3.402 -2.334 1.00 92.69 103 THR A C 1
ATOM 820 O O . THR A 1 103 ? 4.786 -2.662 -3.304 1.00 92.69 103 THR A O 1
ATOM 823 N N . THR A 1 104 ? 5.542 -4.598 -2.464 1.00 91.00 104 THR A N 1
ATOM 824 C CA . THR A 1 104 ? 5.768 -5.242 -3.761 1.00 91.00 104 THR A CA 1
ATOM 825 C C . THR A 1 104 ? 4.704 -6.312 -4.006 1.00 91.00 104 THR A C 1
ATOM 827 O O . THR A 1 104 ? 4.188 -6.887 -3.055 1.00 91.00 104 THR A O 1
ATOM 830 N N . PRO A 1 105 ? 4.412 -6.664 -5.266 1.00 88.06 105 PRO A N 1
ATOM 831 C CA . PRO A 1 105 ? 3.528 -7.768 -5.623 1.00 88.06 105 PRO A CA 1
ATOM 832 C C . PRO A 1 105 ? 3.784 -9.074 -4.880 1.00 88.06 105 PRO A C 1
ATOM 834 O O . PRO A 1 105 ? 2.843 -9.766 -4.527 1.00 88.06 105 PRO A O 1
ATOM 837 N N . GLU A 1 106 ? 5.047 -9.437 -4.658 1.00 89.12 106 GLU A N 1
ATOM 838 C CA . GLU A 1 106 ? 5.389 -10.677 -3.959 1.00 89.12 106 GLU A CA 1
ATOM 839 C C . GLU A 1 106 ? 5.036 -10.592 -2.475 1.00 89.12 106 GLU A C 1
ATOM 841 O O . GLU A 1 106 ? 4.511 -11.547 -1.914 1.00 89.12 106 GLU A O 1
ATOM 846 N N . GLN A 1 107 ? 5.313 -9.446 -1.851 1.00 90.31 107 GLN A N 1
ATOM 847 C CA . GLN A 1 107 ? 5.056 -9.217 -0.429 1.00 90.31 107 GLN A CA 1
ATOM 848 C C . GLN A 1 107 ? 3.592 -8.907 -0.145 1.00 90.31 107 GLN A C 1
ATOM 850 O O . GLN A 1 107 ? 3.115 -9.198 0.943 1.00 90.31 107 GLN A O 1
ATOM 855 N N . PHE A 1 108 ? 2.853 -8.418 -1.138 1.00 90.38 108 PHE A N 1
ATOM 856 C CA . PHE A 1 108 ? 1.408 -8.283 -1.061 1.00 90.38 108 PHE A CA 1
ATOM 857 C C . PHE A 1 108 ? 0.750 -9.615 -0.687 1.00 90.38 108 PHE A C 1
ATOM 859 O O . PHE A 1 108 ? -0.175 -9.618 0.110 1.00 90.38 108 PHE A O 1
ATOM 866 N N . TYR A 1 109 ? 1.255 -10.743 -1.196 1.00 88.25 109 TYR A N 1
ATOM 867 C CA . TYR A 1 109 ? 0.740 -12.083 -0.887 1.00 88.25 109 TYR A CA 1
ATOM 868 C C . TYR A 1 109 ? 1.254 -12.697 0.413 1.00 88.25 109 TYR A C 1
ATOM 870 O O . TYR A 1 109 ? 0.861 -13.818 0.740 1.00 88.25 109 TYR A O 1
ATOM 878 N N . ASP A 1 110 ? 2.133 -12.015 1.146 1.00 90.31 110 ASP A N 1
ATOM 879 C CA . ASP A 1 110 ? 2.571 -12.500 2.450 1.00 90.31 110 ASP A CA 1
ATOM 880 C C . ASP A 1 110 ? 1.351 -12.583 3.396 1.00 90.31 110 ASP A C 1
ATOM 882 O O . ASP A 1 110 ? 0.568 -11.629 3.463 1.00 90.31 110 ASP A O 1
ATOM 886 N N . PRO A 1 111 ? 1.142 -13.707 4.111 1.00 89.44 111 PRO A N 1
ATOM 887 C CA . PRO A 1 111 ? -0.041 -13.892 4.951 1.00 89.44 111 PRO A CA 1
ATOM 888 C C . PRO A 1 111 ? -0.207 -12.821 6.031 1.00 89.44 111 PRO A C 1
ATOM 890 O O . PRO A 1 111 ? -1.335 -12.420 6.317 1.00 89.44 111 PRO A O 1
ATOM 893 N N . ASP A 1 112 ? 0.899 -12.331 6.601 1.00 89.38 112 ASP A N 1
ATOM 894 C CA . ASP A 1 112 ? 0.849 -11.293 7.631 1.00 89.38 112 ASP A CA 1
ATOM 895 C C . ASP A 1 112 ? 0.353 -9.975 6.994 1.00 89.38 112 ASP A C 1
ATOM 897 O O . ASP A 1 112 ? -0.488 -9.275 7.560 1.00 89.38 112 ASP A O 1
ATOM 901 N N . VAL A 1 113 ? 0.814 -9.662 5.775 1.00 91.38 113 VAL A N 1
ATOM 902 C CA . VAL A 1 113 ? 0.390 -8.470 5.016 1.00 91.3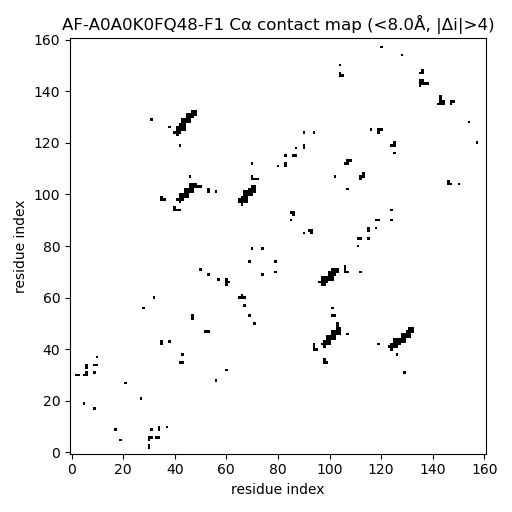8 113 VAL A CA 1
ATOM 903 C C . VAL A 1 113 ? -1.084 -8.564 4.614 1.00 91.38 113 VAL A C 1
ATOM 905 O O . VAL A 1 113 ? -1.835 -7.608 4.803 1.00 91.38 113 VAL A O 1
ATOM 908 N N . GLN A 1 114 ? -1.526 -9.720 4.113 1.00 91.62 114 GLN A N 1
ATOM 909 C CA . GLN A 1 114 ? -2.936 -9.955 3.783 1.00 91.62 114 GLN A CA 1
ATOM 910 C C . GLN A 1 114 ? -3.843 -9.841 5.014 1.00 91.62 114 GLN A C 1
ATOM 912 O O . GLN A 1 114 ? -4.934 -9.286 4.912 1.00 91.62 114 GLN A O 1
ATOM 917 N N . SER A 1 115 ? -3.392 -10.314 6.180 1.00 91.31 115 SER A N 1
ATOM 918 C CA . SER A 1 115 ? -4.132 -10.179 7.439 1.00 91.31 115 SER A CA 1
ATOM 919 C C . SER A 1 115 ? -4.393 -8.710 7.792 1.00 91.31 115 SER A C 1
ATOM 921 O O . SER A 1 115 ? -5.539 -8.326 8.028 1.00 91.31 115 SER A O 1
ATOM 923 N N . LEU A 1 116 ? -3.358 -7.863 7.725 1.00 92.88 116 LEU A N 1
ATOM 924 C CA . LEU A 1 116 ? -3.495 -6.421 7.952 1.00 92.88 116 LEU A CA 1
ATOM 925 C C . LEU A 1 116 ? -4.477 -5.777 6.966 1.00 92.88 116 LEU A C 1
ATOM 927 O O . LEU A 1 116 ? -5.365 -5.036 7.378 1.00 92.88 116 LEU A O 1
ATOM 931 N N . ILE A 1 117 ? -4.341 -6.079 5.671 1.00 92.81 117 ILE A N 1
ATOM 932 C CA . ILE A 1 117 ? -5.218 -5.528 4.626 1.00 92.81 117 ILE A CA 1
ATOM 933 C C . ILE A 1 117 ? -6.675 -5.937 4.868 1.00 92.81 117 ILE A C 1
ATOM 935 O O . ILE A 1 117 ? -7.566 -5.097 4.767 1.00 92.81 117 ILE A O 1
ATOM 939 N N . ASN A 1 118 ? -6.925 -7.197 5.230 1.00 91.06 118 ASN A N 1
ATOM 940 C CA . ASN A 1 118 ? -8.271 -7.682 5.533 1.00 91.06 118 ASN A CA 1
ATOM 941 C C . ASN A 1 118 ? -8.876 -6.987 6.756 1.00 91.06 118 ASN A C 1
ATOM 943 O O . ASN A 1 118 ? -10.072 -6.700 6.761 1.00 91.06 118 ASN A O 1
ATOM 947 N N . ILE A 1 119 ? -8.068 -6.688 7.774 1.00 91.44 119 ILE A N 1
ATOM 948 C CA . ILE A 1 119 ? -8.513 -5.945 8.957 1.00 91.44 119 ILE A CA 1
ATOM 949 C C . ILE A 1 119 ? -8.853 -4.501 8.592 1.00 91.44 119 ILE A C 1
ATOM 951 O O . ILE A 1 119 ? -9.930 -4.031 8.958 1.00 91.44 119 ILE A O 1
ATOM 955 N N . LEU A 1 120 ? -7.996 -3.819 7.826 1.00 91.88 120 LEU A N 1
ATOM 956 C CA . LEU A 1 120 ? -8.277 -2.470 7.326 1.00 91.88 120 LEU A CA 1
ATOM 957 C C . LEU A 1 120 ? -9.559 -2.446 6.489 1.00 91.88 120 LEU A C 1
ATOM 959 O O . LEU A 1 120 ? -10.403 -1.576 6.680 1.00 91.88 120 LEU A O 1
ATOM 963 N N . TYR A 1 121 ? -9.735 -3.426 5.604 1.00 91.06 121 TYR A N 1
ATOM 964 C CA . TYR A 1 121 ? -10.928 -3.555 4.772 1.00 91.06 121 TYR A CA 1
ATOM 965 C C . TYR A 1 121 ? -12.195 -3.791 5.603 1.00 91.06 121 TYR A C 1
ATOM 967 O O . TYR A 1 121 ? -13.162 -3.045 5.470 1.00 91.06 121 TYR A O 1
ATOM 975 N N . SER A 1 122 ? -12.173 -4.770 6.513 1.00 89.94 122 SER A N 1
ATOM 976 C CA . SER A 1 122 ? -13.341 -5.148 7.326 1.00 89.94 122 SER A CA 1
ATOM 977 C C . SER A 1 122 ? -13.793 -4.036 8.277 1.00 89.94 122 SER A C 1
ATOM 979 O O . SER A 1 122 ? -14.963 -3.971 8.637 1.00 89.94 122 SER A O 1
ATOM 981 N N . ASN A 1 123 ? -12.873 -3.152 8.670 1.00 89.75 123 ASN A N 1
ATOM 982 C CA . ASN A 1 123 ? -13.155 -1.992 9.514 1.00 89.75 123 ASN A CA 1
ATOM 983 C C . ASN A 1 123 ? -13.373 -0.692 8.710 1.00 89.75 123 ASN A C 1
ATOM 985 O O . ASN A 1 123 ? -13.424 0.381 9.301 1.00 89.75 123 ASN A O 1
ATOM 989 N N . ASN A 1 124 ? -13.506 -0.764 7.378 1.00 89.56 124 ASN A N 1
ATOM 990 C CA . ASN A 1 124 ? -13.727 0.389 6.490 1.00 89.56 124 ASN A CA 1
ATOM 991 C C . ASN A 1 124 ? -12.606 1.460 6.520 1.00 89.56 124 ASN A C 1
ATOM 993 O O . ASN A 1 124 ? -12.840 2.631 6.219 1.00 89.56 124 ASN A O 1
ATOM 997 N N . PHE A 1 125 ? -11.375 1.052 6.842 1.00 92.06 125 PHE A N 1
ATOM 998 C CA . PHE A 1 125 ? -10.175 1.900 6.838 1.00 92.06 125 PHE A CA 1
ATOM 999 C C . PHE A 1 125 ? -9.298 1.716 5.598 1.00 92.06 125 PHE A C 1
ATOM 1001 O O . PHE A 1 125 ? -8.330 2.447 5.422 1.00 92.06 125 PHE A O 1
ATOM 1008 N N . LEU A 1 126 ? -9.607 0.759 4.724 1.00 91.38 126 LEU A N 1
ATOM 1009 C CA . LEU A 1 126 ? -8.942 0.626 3.430 1.00 91.38 126 LEU A CA 1
ATOM 1010 C C . LEU A 1 126 ? -9.604 1.560 2.410 1.00 91.38 126 LEU A C 1
ATOM 1012 O O . LEU A 1 126 ? -10.807 1.449 2.172 1.00 91.38 126 LEU A O 1
ATOM 1016 N N . ALA A 1 127 ? -8.827 2.453 1.801 1.00 89.25 127 ALA A N 1
ATOM 1017 C CA . ALA A 1 127 ? -9.346 3.398 0.819 1.00 89.25 127 ALA A CA 1
ATOM 1018 C C . ALA A 1 127 ? -9.284 2.848 -0.610 1.00 89.25 127 ALA A C 1
ATOM 1020 O O . ALA A 1 127 ? -10.315 2.612 -1.239 1.00 89.25 127 ALA A O 1
ATOM 1021 N N . ARG A 1 128 ? -8.075 2.580 -1.119 1.00 87.50 128 ARG A N 1
ATOM 1022 C CA . ARG A 1 128 ? -7.878 2.020 -2.462 1.00 87.50 128 ARG A CA 1
ATOM 1023 C C . ARG A 1 128 ? -6.572 1.249 -2.607 1.00 87.50 128 ARG A C 1
ATOM 1025 O O . ARG A 1 128 ? -5.660 1.325 -1.785 1.00 87.50 128 ARG A O 1
ATOM 1032 N N . PHE A 1 129 ? -6.492 0.522 -3.717 1.00 89.50 129 PHE A N 1
ATOM 1033 C CA . PHE A 1 129 ? -5.263 -0.085 -4.209 1.00 89.50 129 PHE A CA 1
ATOM 1034 C C . PHE A 1 129 ? -4.721 0.718 -5.389 1.00 89.50 129 PHE A C 1
ATOM 1036 O O . PHE A 1 129 ? -5.437 0.964 -6.361 1.00 89.50 129 PHE A O 1
ATOM 1043 N N . ILE A 1 130 ? -3.440 1.072 -5.331 1.00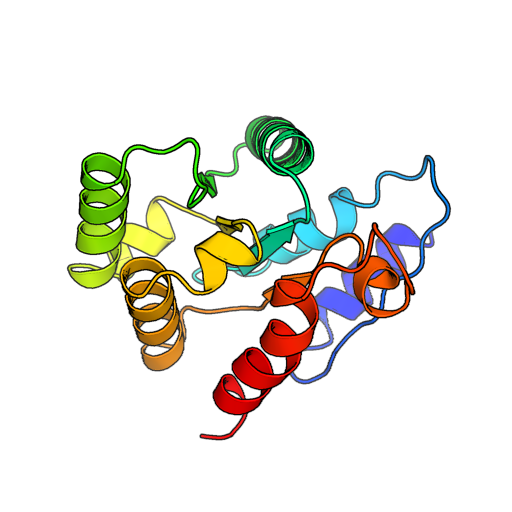 88.19 130 ILE A N 1
ATOM 1044 C CA . ILE A 1 130 ? -2.720 1.785 -6.386 1.00 88.19 130 ILE A CA 1
ATOM 1045 C C . ILE A 1 130 ? -1.699 0.823 -6.997 1.00 88.19 130 ILE A C 1
ATOM 1047 O O . ILE A 1 130 ? -0.794 0.343 -6.315 1.00 88.19 130 ILE A O 1
ATOM 1051 N N . LEU A 1 131 ? -1.839 0.537 -8.293 1.00 87.19 131 LEU A N 1
ATOM 1052 C CA . LEU A 1 131 ? -0.930 -0.336 -9.043 1.00 87.19 131 LEU A CA 1
ATOM 1053 C C . LEU A 1 131 ? -0.027 0.501 -9.957 1.00 87.19 131 LEU A C 1
ATOM 1055 O O . LEU A 1 131 ? -0.458 0.921 -11.032 1.00 87.19 131 LEU A O 1
ATOM 1059 N N . ASP A 1 132 ? 1.238 0.708 -9.579 1.00 85.19 132 ASP A N 1
ATOM 1060 C CA . ASP A 1 132 ? 2.197 1.361 -10.481 1.00 85.19 132 ASP A CA 1
ATOM 1061 C C . ASP A 1 132 ? 2.702 0.376 -11.549 1.00 85.19 132 ASP A C 1
ATOM 1063 O O . ASP A 1 132 ? 2.767 -0.840 -11.341 1.00 85.19 132 ASP A O 1
ATOM 1067 N N . LYS A 1 133 ? 3.078 0.922 -12.712 1.00 80.56 133 LYS A N 1
ATOM 1068 C CA . LYS A 1 133 ? 3.612 0.195 -13.874 1.00 80.56 133 LYS A CA 1
ATOM 1069 C C 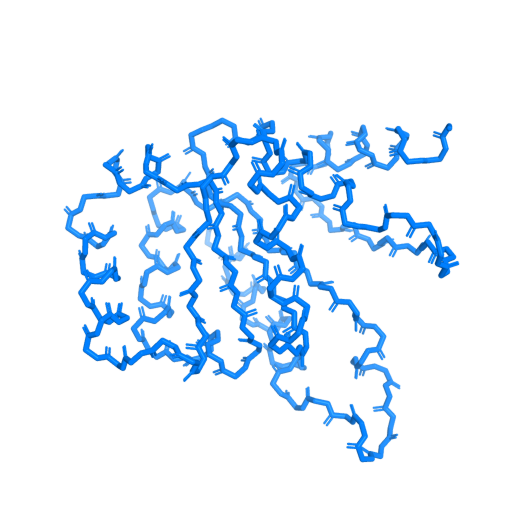. LYS A 1 133 ? 2.708 -0.959 -14.314 1.00 80.56 133 LYS A C 1
ATOM 1071 O O . LYS A 1 133 ? 3.195 -2.011 -14.714 1.00 80.56 133 LYS A O 1
ATOM 1076 N N . ALA A 1 134 ? 1.395 -0.734 -14.335 1.00 78.88 134 ALA A N 1
ATOM 1077 C CA . ALA A 1 134 ? 0.404 -1.738 -14.728 1.00 78.88 134 ALA A CA 1
ATOM 1078 C C . ALA A 1 134 ? 0.671 -2.397 -16.099 1.00 78.88 134 ALA A C 1
ATOM 1080 O O . ALA A 1 134 ? 0.278 -3.538 -16.309 1.00 78.88 134 ALA A O 1
ATOM 1081 N N . HIS A 1 135 ? 1.406 -1.744 -17.010 1.00 76.44 135 HIS A N 1
ATOM 1082 C CA . HIS A 1 135 ? 1.851 -2.354 -18.272 1.00 76.44 135 HIS A CA 1
ATOM 1083 C C . HIS A 1 135 ? 2.686 -3.636 -18.090 1.00 76.44 135 HIS A C 1
ATOM 1085 O O . HIS A 1 135 ? 2.761 -4.433 -19.019 1.00 76.44 135 HIS A O 1
ATOM 1091 N N . VAL A 1 136 ? 3.269 -3.877 -16.909 1.00 75.56 136 VAL A N 1
ATOM 1092 C CA . VAL A 1 136 ? 3.931 -5.147 -16.548 1.00 75.56 136 VAL A CA 1
ATOM 1093 C C . VAL A 1 136 ? 2.974 -6.345 -16.674 1.00 75.56 136 VAL A C 1
ATOM 1095 O O . VAL A 1 136 ? 3.419 -7.453 -16.959 1.00 75.56 136 VAL A O 1
ATOM 1098 N N . LEU A 1 137 ? 1.658 -6.134 -16.537 1.00 68.44 137 LEU A N 1
ATOM 1099 C CA . LEU A 1 137 ? 0.630 -7.160 -16.766 1.00 68.44 137 LEU A CA 1
ATOM 1100 C C . LEU A 1 137 ? 0.517 -7.598 -18.230 1.00 68.44 137 LEU A C 1
ATOM 1102 O O . LEU A 1 137 ? 0.068 -8.709 -18.497 1.00 68.44 137 LEU A O 1
ATOM 1106 N N . LEU A 1 138 ? 0.879 -6.715 -19.161 1.00 63.94 138 LEU A N 1
ATOM 1107 C CA . LEU A 1 138 ? 0.721 -6.910 -20.603 1.00 63.94 138 LEU A CA 1
ATOM 1108 C C . LEU A 1 138 ? 2.019 -7.381 -21.273 1.00 63.94 138 LEU A C 1
ATOM 1110 O O . LEU A 1 138 ? 2.018 -7.689 -22.462 1.00 63.94 138 LEU A O 1
ATOM 1114 N N . GLN A 1 139 ? 3.135 -7.419 -20.539 1.00 62.22 139 GLN A N 1
ATOM 1115 C CA . GLN A 1 139 ? 4.415 -7.867 -21.079 1.00 62.22 139 GLN A CA 1
ATOM 1116 C C . GLN A 1 139 ? 4.478 -9.396 -21.157 1.00 62.22 139 GLN A C 1
ATOM 1118 O O . GLN A 1 139 ? 4.245 -10.093 -20.172 1.00 62.22 139 GLN A O 1
ATOM 1123 N N . CYS A 1 140 ? 4.861 -9.910 -22.327 1.00 53.00 140 CYS A N 1
ATOM 1124 C CA . CYS A 1 140 ? 5.226 -11.311 -22.528 1.00 53.00 140 CYS A CA 1
ATOM 1125 C C . CYS A 1 140 ? 6.743 -11.498 -22.333 1.00 53.00 140 CYS A C 1
ATOM 1127 O O . CYS A 1 140 ? 7.530 -10.616 -22.672 1.00 53.00 140 CYS A O 1
ATOM 1129 N N . GLY A 1 141 ? 7.166 -12.658 -21.821 1.00 51.62 141 GLY A N 1
ATOM 1130 C CA . GLY A 1 141 ? 8.587 -13.013 -21.678 1.00 51.62 141 GLY A CA 1
ATOM 1131 C C . GLY A 1 141 ? 9.185 -12.717 -20.295 1.00 51.62 141 GLY A C 1
ATOM 1132 O O . GLY A 1 141 ? 8.488 -12.745 -19.285 1.00 51.62 141 GLY A O 1
ATOM 1133 N N . CYS A 1 142 ? 10.496 -12.470 -20.235 1.00 53.97 142 CYS A N 1
ATOM 1134 C CA . CYS A 1 142 ? 11.294 -12.377 -18.999 1.00 53.97 142 CYS A CA 1
ATOM 1135 C C . CYS A 1 142 ? 10.915 -11.231 -18.041 1.00 53.97 142 CYS A C 1
ATOM 1137 O O . CYS A 1 142 ? 11.254 -11.302 -16.862 1.00 53.97 142 CYS A O 1
ATOM 1139 N N . ASN A 1 143 ? 10.169 -10.224 -18.506 1.00 53.69 143 ASN A N 1
ATOM 1140 C CA . ASN A 1 143 ? 9.684 -9.117 -17.672 1.00 53.69 143 ASN A CA 1
ATOM 1141 C C . ASN A 1 143 ? 8.253 -9.332 -17.138 1.00 53.69 143 ASN A C 1
ATOM 1143 O O . ASN A 1 143 ? 7.724 -8.477 -16.425 1.00 53.69 143 ASN A O 1
ATOM 1147 N N . PHE A 1 144 ? 7.621 -10.473 -17.443 1.00 59.38 144 PHE A N 1
ATOM 1148 C CA . PHE A 1 144 ? 6.309 -10.818 -16.903 1.00 59.38 144 PHE A CA 1
ATOM 1149 C C . PHE A 1 144 ? 6.393 -11.115 -15.403 1.00 59.38 144 PHE A C 1
ATOM 1151 O O . PHE A 1 144 ? 7.020 -12.085 -14.965 1.00 59.38 144 PHE A O 1
ATOM 1158 N N . ARG A 1 145 ? 5.695 -10.316 -14.594 1.00 66.25 145 ARG A N 1
ATOM 1159 C CA . ARG A 1 145 ? 5.674 -10.481 -13.138 1.00 66.25 145 ARG A CA 1
ATOM 1160 C C . ARG A 1 145 ? 4.390 -11.181 -12.708 1.00 66.25 145 ARG A C 1
ATOM 1162 O O . ARG A 1 145 ? 3.380 -10.535 -12.447 1.00 66.25 145 ARG A O 1
ATOM 1169 N N . ARG A 1 146 ? 4.437 -12.517 -12.610 1.00 66.31 146 ARG A N 1
ATOM 1170 C CA . ARG A 1 146 ? 3.285 -13.389 -12.271 1.00 66.31 146 ARG A CA 1
ATOM 1171 C C . ARG A 1 146 ? 2.452 -12.890 -11.088 1.00 66.31 146 ARG A C 1
ATOM 1173 O O . ARG A 1 146 ? 1.228 -12.954 -11.148 1.00 66.31 146 ARG A O 1
ATOM 1180 N N . ALA A 1 147 ? 3.104 -12.365 -10.051 1.00 66.56 147 ALA A N 1
ATOM 1181 C CA . ALA A 1 147 ? 2.428 -11.834 -8.873 1.00 66.56 147 ALA A CA 1
ATOM 1182 C C . ALA A 1 147 ? 1.414 -10.727 -9.225 1.00 66.56 147 ALA A C 1
ATOM 1184 O O . ALA A 1 147 ? 0.299 -10.770 -8.724 1.00 66.56 147 ALA A O 1
ATOM 1185 N N . TYR A 1 148 ? 1.715 -9.823 -10.167 1.00 73.06 148 TYR A N 1
ATOM 1186 C CA . TYR A 1 148 ? 0.779 -8.769 -10.591 1.00 73.06 148 TYR A CA 1
ATOM 1187 C C . TYR A 1 148 ? -0.538 -9.322 -11.156 1.00 73.06 148 TYR A C 1
ATOM 1189 O O . TYR A 1 148 ? -1.600 -8.773 -10.869 1.00 73.06 148 TYR A O 1
ATOM 1197 N N . SER A 1 149 ? -0.495 -10.412 -11.932 1.00 68.50 149 SER A N 1
ATOM 1198 C CA . SER A 1 149 ? -1.696 -10.996 -12.560 1.00 68.50 149 SER A CA 1
ATOM 1199 C C . SER A 1 149 ? -2.712 -11.483 -11.526 1.00 68.50 149 SER A C 1
ATOM 1201 O O . SER A 1 149 ? -3.923 -11.382 -11.728 1.00 68.50 149 SER A O 1
ATOM 1203 N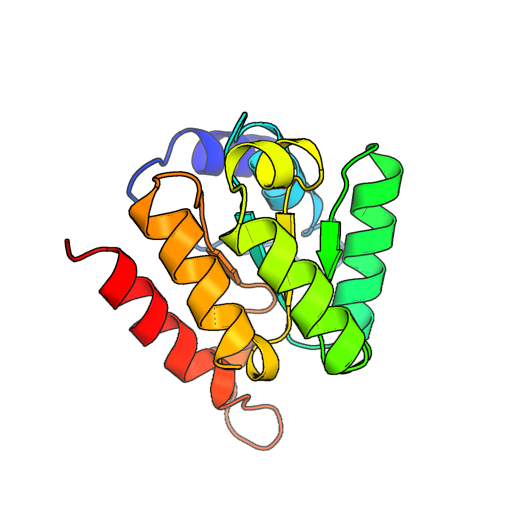 N . ASN A 1 150 ? -2.225 -11.965 -10.385 1.00 76.12 150 ASN A N 1
ATOM 1204 C CA . ASN A 1 150 ? -3.091 -12.423 -9.314 1.00 76.12 150 ASN A CA 1
ATOM 1205 C C . ASN A 1 150 ? -3.713 -11.249 -8.538 1.00 76.12 150 ASN A C 1
ATOM 1207 O O . ASN A 1 150 ? -4.790 -11.424 -7.968 1.00 76.12 150 ASN A O 1
ATOM 1211 N N . ILE A 1 151 ? -3.082 -10.064 -8.517 1.00 75.88 151 ILE A N 1
ATOM 1212 C CA . ILE A 1 151 ? -3.489 -8.958 -7.625 1.00 75.88 151 ILE A CA 1
ATOM 1213 C C . ILE A 1 151 ? -4.857 -8.444 -8.022 1.00 75.88 151 ILE A C 1
ATOM 1215 O O . ILE A 1 151 ? -5.721 -8.251 -7.172 1.00 75.88 151 ILE A O 1
ATOM 1219 N N . TYR A 1 152 ? -5.100 -8.346 -9.327 1.00 71.06 152 TYR A N 1
ATOM 1220 C CA . TYR A 1 152 ? -6.412 -7.993 -9.850 1.00 71.06 152 TYR A CA 1
ATOM 1221 C C . TYR A 1 152 ? -7.522 -8.936 -9.346 1.00 71.06 152 TYR A C 1
ATOM 1223 O O . TYR A 1 152 ? -8.616 -8.481 -9.012 1.00 71.06 152 TYR A O 1
ATOM 1231 N N . ARG A 1 153 ? -7.250 -10.247 -9.236 1.00 69.81 153 ARG A N 1
ATOM 1232 C CA . ARG A 1 153 ? -8.234 -11.211 -8.714 1.00 69.81 153 ARG A CA 1
ATOM 1233 C C . ARG A 1 153 ? -8.501 -10.996 -7.225 1.00 69.81 153 ARG A C 1
ATOM 1235 O O . ARG A 1 153 ? -9.661 -11.019 -6.827 1.00 69.81 153 ARG A O 1
ATOM 1242 N N . SER A 1 154 ? -7.451 -10.760 -6.439 1.00 68.62 154 SER A N 1
ATOM 1243 C CA . SER A 1 154 ? -7.551 -10.506 -4.995 1.00 68.62 154 SER A CA 1
ATOM 1244 C C . SER A 1 154 ? -8.315 -9.216 -4.692 1.00 68.62 154 SER A C 1
ATOM 1246 O O . SER A 1 154 ? -9.236 -9.220 -3.885 1.00 68.62 154 SER A O 1
ATOM 1248 N N . ILE A 1 155 ? -8.026 -8.127 -5.409 1.00 71.31 155 ILE A N 1
ATOM 1249 C CA . ILE A 1 155 ? -8.739 -6.850 -5.236 1.00 71.31 155 ILE A CA 1
ATOM 1250 C C . ILE A 1 155 ? -10.233 -7.008 -5.555 1.00 71.31 155 ILE A C 1
ATOM 1252 O O . ILE A 1 155 ? -11.084 -6.432 -4.882 1.00 71.31 155 ILE A O 1
ATOM 1256 N N . LYS A 1 156 ? -10.579 -7.828 -6.556 1.00 62.12 156 LYS A N 1
ATOM 1257 C CA . LYS A 1 156 ? -11.978 -8.074 -6.926 1.00 62.12 156 LYS A CA 1
ATOM 1258 C C . LYS A 1 156 ? -12.758 -8.845 -5.854 1.00 62.12 156 LYS A C 1
ATOM 1260 O O . LYS A 1 156 ? -13.974 -8.668 -5.782 1.00 62.12 156 LYS A O 1
ATOM 1265 N N . SER A 1 157 ? -12.113 -9.678 -5.028 1.00 59.78 157 SER A N 1
ATOM 1266 C CA . SER A 1 157 ? -12.814 -10.316 -3.902 1.00 59.78 157 SER A CA 1
ATOM 1267 C C . SER A 1 157 ? -13.124 -9.321 -2.785 1.00 59.78 157 SER A C 1
ATOM 1269 O O . SER A 1 157 ? -14.183 -9.427 -2.183 1.00 59.78 157 SER A O 1
ATOM 1271 N N . CYS A 1 158 ? -12.288 -8.295 -2.592 1.00 57.59 158 CYS A N 1
ATOM 1272 C CA . CYS A 1 158 ? -12.542 -7.175 -1.674 1.00 57.59 158 CYS A CA 1
ATOM 1273 C C . CYS A 1 158 ? -13.598 -6.168 -2.185 1.00 57.59 158 CYS A C 1
ATOM 1275 O O . CYS A 1 158 ? -13.780 -5.118 -1.588 1.00 57.59 158 CYS A O 1
ATOM 1277 N N . ARG A 1 159 ? -14.283 -6.430 -3.306 1.00 53.81 159 ARG A N 1
ATOM 1278 C CA . ARG A 1 159 ? -15.410 -5.606 -3.800 1.00 53.81 159 ARG A CA 1
ATOM 1279 C C . ARG A 1 159 ? -16.764 -6.319 -3.721 1.00 53.81 159 ARG A C 1
ATOM 1281 O O . ARG A 1 159 ? -17.754 -5.788 -4.207 1.00 53.81 159 ARG A O 1
ATOM 1288 N N . ARG A 1 160 ? -16.801 -7.560 -3.224 1.00 35.47 160 ARG A N 1
ATOM 1289 C CA . ARG A 1 160 ? -17.948 -8.476 -3.371 1.00 35.47 160 ARG A CA 1
ATOM 1290 C C . ARG A 1 160 ? -18.705 -8.796 -2.077 1.00 35.47 160 ARG A C 1
ATOM 1292 O O . ARG A 1 160 ? -19.517 -9.718 -2.107 1.00 35.47 160 ARG A O 1
ATOM 1299 N N . CYS A 1 161 ? -18.481 -8.046 -1.004 1.00 36.38 161 CYS A N 1
ATOM 1300 C CA . CYS A 1 161 ? -19.270 -8.134 0.223 1.00 36.38 161 CYS A CA 1
ATOM 1301 C C . CYS A 1 161 ? -19.987 -6.810 0.467 1.00 36.38 161 CYS A C 1
ATOM 1303 O O . CYS A 1 161 ? -19.308 -5.769 0.328 1.00 36.38 161 CYS A O 1
#

Secondary structure (DSSP, 8-state):
-HHHHHHHHHHH-SSS-------TTS-SHHHHHHHHHHSTT-EEEEE-SSHHHHHHHHHHHHTTT--EEEESTTS-HHHHHHHHHHHHH-HHHHHHH-SEEEE-HHHHT-HHHHHHHHHHHHTT-EEEEEETTGGGGT--STT--HHHHHHHHHHHHTT--

Organism: Strongyloides venezuelensis (NCBI:txid75913)

Foldseek 3Di:
DVLVVLLVCLQVDQQDDDDDDDDPPPPPLVSVLVNLVVLPQAEEEEEEADPVVVVVNVVVCVVVVFAEAEQEPVQDPVNNLVLLVVCVVDVSVNSVRHSYYYYYLVSCPPPSNVVSVVSCLVVVRHRYYHYPPLCLCVDDDPSNDVSSVCVVVVVVVSSPD

Mean predicted aligned error: 7.07 Å

Radius of gyration: 15.25 Å; Cα contacts (8 Å, |Δi|>4): 176; chains: 1; bounding box: 33×35×40 Å

Solvent-accessible surface area (backbone atoms only — not comparable to full-atom values): 9384 Å² total; per-residue (Å²): 113,69,62,61,52,52,34,52,51,59,65,69,48,84,84,73,82,87,86,88,86,73,68,88,90,56,77,74,61,55,45,59,57,52,46,41,62,73,37,75,78,27,30,28,38,39,35,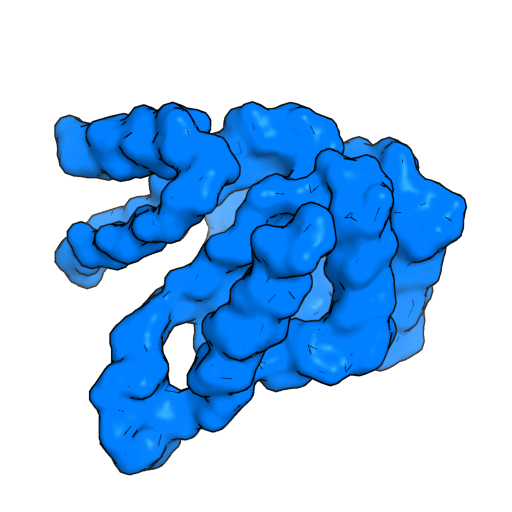31,92,44,73,71,56,47,54,52,49,52,57,58,31,51,76,72,77,46,42,66,44,73,51,38,90,88,48,54,68,70,60,47,49,54,59,40,48,49,39,66,77,35,52,77,59,34,50,72,66,28,41,30,36,39,30,27,49,71,39,52,70,34,68,67,51,42,51,41,52,50,51,31,46,78,69,70,28,49,66,50,78,44,69,53,72,61,67,43,71,74,43,80,67,96,71,40,51,70,50,53,64,52,46,62,58,56,56,53,59,78,69,72,122

Nearest PDB structures (foldseek):
  7auc-assembly1_A  TM=7.059E-01  e=2.051E-04  Homo sapiens
  1fuk-assembly1_A  TM=5.298E-01  e=1.178E-02  Saccharomyces cerevisiae
  8xvt-assembly1_H  TM=5.160E-01  e=8.149E-02  Homo sapiens
  8xvg-assembly1_H  TM=5.160E-01  e=8.149E-02  Homo sapiens
  8s0d-assembly1_D  TM=4.106E-01  e=5.991E-01  Homo sapiens

Sequence (161 aa):
MFQVRCIIELISDVDGSIFLIVPTGTEKSLPYLLVTKEEEVKISVIIVPSLNLIKRIEEDLTKINYESLILCSTVPKDKRRRLISKGIESVHTFIKEYDCIGTTPEQFYDPDVQSLINILYSNNFLARFILDKAHVLLQCGCNFRRAYSNIYRSIKSCRRC

InterPro domains:
  IPR011545 DEAD/DEAH-box helicase domain [PF00270] (5-156)
  IPR027417 P-loop containing nucleoside triphosphate hydrolase [G3DSA:3.40.50.300] (2-161)
  IPR027417 P-loop containing nucleoside triphosphate hydrolase [SSF52540] (3-155)

pLDDT: mean 79.65, std 11.75, range [35.47, 92.88]